Protein AF-A0A9W7MAY1-F1 (afdb_monomer_lite)

Foldseek 3Di:
DDDDVVVVVVVVVVVVVVPDPPDDQDEAEDEDAALAFCPDPVNVVVQVVCCVVSVHHGDYDDFPDGNVCSHPPDPVRSVVVVVD

Secondary structure (DSSP, 8-state):
----HHHHHHHHHHHHHHHS---PPPPEEEEPPTT--TTSHHHHHHHHHHHHHHTS-EEEE--SSHHHHHHHS-HHHHHHTTT-

Structure (mmCIF, N/CA/C/O backbone):
data_AF-A0A9W7MAY1-F1
#
_entry.id   AF-A0A9W7MAY1-F1
#
loop_
_atom_site.group_PDB
_atom_site.id
_atom_site.type_symbol
_atom_site.label_atom_id
_atom_site.label_alt_id
_atom_site.label_comp_id
_atom_site.label_asym_id
_atom_site.label_entity_id
_atom_site.label_seq_id
_atom_site.pdbx_PDB_ins_code
_atom_site.Cartn_x
_atom_site.Cartn_y
_atom_site.Cartn_z
_atom_site.occupancy
_atom_site.B_iso_or_equiv
_atom_site.auth_seq_id
_atom_site.auth_comp_id
_atom_site.auth_asym_id
_atom_site.auth_atom_id
_atom_site.pdbx_PDB_model_num
ATOM 1 N N . MET A 1 1 ? -32.117 6.405 50.062 1.00 48.78 1 MET A N 1
ATOM 2 C CA . MET A 1 1 ? -32.444 6.752 48.662 1.00 48.78 1 MET A CA 1
ATOM 3 C C . MET A 1 1 ? -32.045 5.566 47.794 1.00 48.78 1 MET A C 1
ATOM 5 O O . MET A 1 1 ? -30.857 5.308 47.669 1.00 48.78 1 MET A O 1
ATOM 9 N N . ALA A 1 2 ? -33.005 4.774 47.309 1.00 61.28 2 ALA A N 1
ATOM 10 C CA . ALA A 1 2 ? -32.714 3.648 46.423 1.00 61.28 2 ALA A CA 1
ATOM 11 C C . ALA A 1 2 ? -32.470 4.206 45.018 1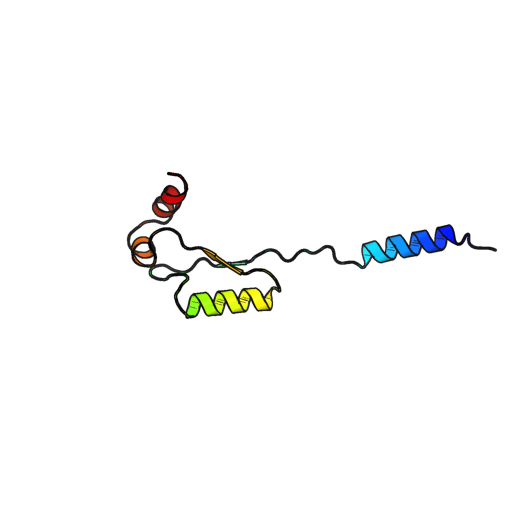.00 61.28 2 ALA A C 1
ATOM 13 O O . ALA A 1 2 ? -33.409 4.627 44.347 1.00 61.28 2 ALA A O 1
ATOM 14 N N . PHE A 1 3 ? -31.206 4.285 44.603 1.00 60.91 3 PHE A N 1
ATOM 15 C CA . PHE A 1 3 ? -30.885 4.607 43.216 1.00 60.91 3 PHE A CA 1
ATOM 16 C C . PHE A 1 3 ? -31.497 3.507 42.335 1.00 60.91 3 PHE A C 1
ATOM 18 O O . PHE A 1 3 ? -31.216 2.329 42.573 1.00 60.91 3 PHE A O 1
ATOM 25 N N . PRO A 1 4 ? -32.362 3.830 41.358 1.00 78.12 4 PRO A N 1
ATOM 26 C CA . PRO A 1 4 ? -32.979 2.804 40.530 1.00 78.12 4 PRO A CA 1
ATOM 27 C C . PRO A 1 4 ? -31.870 2.111 39.733 1.00 78.12 4 PRO A C 1
ATOM 29 O O . PRO A 1 4 ? -31.178 2.762 38.953 1.00 78.12 4 PRO A O 1
ATOM 32 N N . SER A 1 5 ? -31.673 0.799 39.922 1.00 82.06 5 SER A N 1
ATOM 33 C CA . SER A 1 5 ? -30.528 0.074 39.332 1.00 82.06 5 SER A CA 1
ATOM 34 C C . SER A 1 5 ? -30.456 0.192 37.805 1.00 82.06 5 SER A C 1
ATOM 36 O O . SER A 1 5 ? -29.375 0.119 37.227 1.00 82.06 5 SER A O 1
ATOM 38 N N . LYS A 1 6 ? -31.595 0.461 37.154 1.00 86.50 6 LYS A N 1
ATOM 39 C CA . LYS A 1 6 ? -31.690 0.739 35.717 1.00 86.50 6 LYS A CA 1
ATOM 40 C C . LYS A 1 6 ? -30.936 2.005 35.300 1.00 86.50 6 LYS A C 1
ATOM 42 O O . LYS A 1 6 ? -30.341 2.027 34.230 1.00 86.50 6 LYS A O 1
ATOM 47 N N . PHE A 1 7 ? -30.931 3.038 36.141 1.00 87.94 7 PHE A N 1
ATOM 48 C CA . PHE A 1 7 ? -30.200 4.277 35.876 1.00 87.94 7 PHE A CA 1
ATOM 49 C C . PHE A 1 7 ? -28.689 4.053 35.979 1.00 87.94 7 PHE A C 1
ATOM 51 O O . PHE A 1 7 ? -27.943 4.488 35.110 1.00 87.94 7 PHE A O 1
ATOM 58 N N . LEU A 1 8 ? -28.243 3.285 36.980 1.00 90.38 8 LEU A N 1
ATOM 59 C CA . LEU A 1 8 ? -26.838 2.888 37.104 1.00 90.38 8 LEU A CA 1
ATOM 60 C C . LEU A 1 8 ? -26.377 2.063 35.887 1.00 90.38 8 LEU A C 1
ATOM 62 O O . LEU A 1 8 ? -25.328 2.346 35.316 1.00 90.38 8 LEU A O 1
ATOM 66 N N . ALA A 1 9 ? -27.182 1.089 35.451 1.00 91.25 9 ALA A N 1
ATOM 67 C CA . ALA A 1 9 ? -26.887 0.276 34.270 1.00 91.25 9 ALA A CA 1
ATOM 68 C C . ALA A 1 9 ? -26.794 1.115 32.982 1.00 91.25 9 ALA A C 1
ATOM 70 O O . ALA A 1 9 ? -25.904 0.893 32.16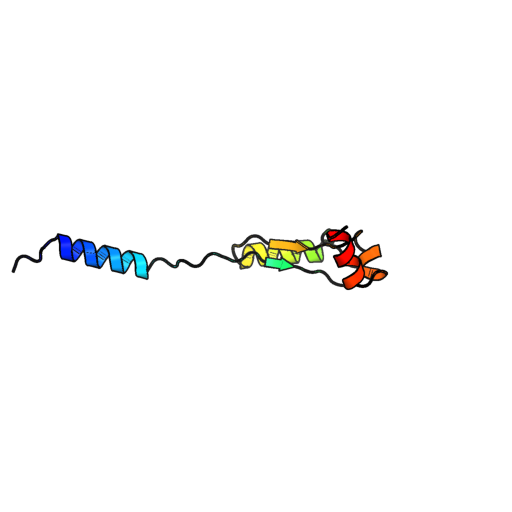4 1.00 91.25 9 ALA A O 1
ATOM 71 N N . PHE A 1 10 ? -27.672 2.109 32.819 1.00 92.00 10 PHE A N 1
ATOM 72 C CA . PHE A 1 10 ? -27.650 3.020 31.674 1.00 92.00 10 PHE A CA 1
ATOM 73 C C . PHE A 1 10 ? -26.381 3.884 31.634 1.00 92.00 10 PHE A C 1
ATOM 75 O O . PHE A 1 10 ? -25.758 4.014 30.583 1.00 92.00 10 PHE A O 1
ATOM 82 N N . ILE A 1 11 ? -25.952 4.420 32.781 1.00 93.06 11 ILE A N 1
ATOM 83 C CA . ILE A 1 11 ? -24.706 5.193 32.871 1.00 93.06 11 ILE A CA 1
ATOM 84 C C . ILE A 1 11 ? -23.491 4.318 32.541 1.00 93.06 11 ILE A C 1
ATOM 86 O O . ILE A 1 11 ? -22.635 4.739 31.769 1.00 93.06 11 ILE A O 1
ATOM 90 N N . LEU A 1 12 ? -23.436 3.083 33.052 1.00 92.81 12 LEU A N 1
ATOM 91 C CA . LEU A 1 12 ? -22.358 2.139 32.734 1.00 92.81 12 LEU A CA 1
ATOM 92 C C . LEU A 1 12 ? -22.306 1.797 31.238 1.00 92.81 12 LEU A C 1
ATOM 94 O O . LEU A 1 12 ? -21.220 1.702 30.672 1.00 92.81 12 LEU A O 1
ATOM 98 N N . PHE A 1 13 ? -23.463 1.662 30.588 1.00 91.88 13 PHE A N 1
ATOM 99 C CA . PHE A 1 13 ? -23.553 1.423 29.149 1.00 91.88 13 PHE A CA 1
ATOM 100 C C . PHE A 1 13 ? -23.025 2.605 28.323 1.00 91.88 13 PHE A C 1
ATOM 102 O O . PHE A 1 13 ? -22.231 2.404 27.406 1.00 91.88 13 PHE A O 1
ATOM 109 N N . LEU A 1 14 ? -23.400 3.841 28.673 1.00 91.62 14 LEU A N 1
ATOM 110 C CA . LEU A 1 14 ? -22.879 5.040 28.004 1.00 91.62 14 LEU A CA 1
ATOM 111 C C . LEU A 1 14 ? -21.365 5.175 28.184 1.00 91.62 14 LEU A C 1
ATOM 113 O O . LEU A 1 14 ? -20.650 5.432 27.218 1.00 91.62 14 LEU A O 1
ATOM 117 N N . VAL A 1 15 ? -20.874 4.940 29.401 1.00 92.31 15 VAL A N 1
ATOM 118 C CA . VAL A 1 15 ? -19.441 4.941 29.705 1.00 92.31 15 VAL A CA 1
ATOM 119 C C . VAL A 1 15 ? -18.718 3.894 28.848 1.00 92.31 15 VAL A C 1
ATOM 121 O O . VAL A 1 15 ? -17.739 4.228 28.187 1.00 92.31 15 VAL A O 1
ATOM 124 N N . PHE A 1 16 ? -19.241 2.671 28.741 1.00 88.31 16 PHE A N 1
ATOM 125 C CA . PHE A 1 16 ? -18.662 1.617 27.900 1.00 88.31 16 PHE A CA 1
ATOM 126 C C . PHE A 1 16 ? -18.559 2.006 26.412 1.00 88.31 16 PHE A C 1
ATOM 128 O O . PHE A 1 16 ? -17.528 1.758 25.784 1.00 88.31 16 PHE A O 1
ATOM 135 N N . ILE A 1 17 ? -19.579 2.674 25.861 1.00 86.81 17 ILE A N 1
ATOM 136 C CA . ILE A 1 17 ? -19.552 3.184 24.477 1.00 86.81 17 ILE A CA 1
ATOM 137 C C . ILE A 1 17 ? -18.496 4.282 24.308 1.00 86.81 17 ILE A C 1
ATOM 139 O O . ILE A 1 17 ? -17.803 4.315 23.300 1.00 86.81 17 ILE A O 1
ATOM 143 N N . THR A 1 18 ? -18.339 5.177 25.287 1.00 82.56 18 THR A N 1
ATOM 144 C CA . THR A 1 18 ? -17.353 6.269 25.180 1.00 82.56 18 THR A CA 1
ATOM 145 C C . THR A 1 18 ? -15.902 5.812 25.330 1.00 82.56 18 THR A C 1
ATOM 147 O O . THR A 1 18 ? -15.008 6.469 24.806 1.00 82.56 18 THR A O 1
ATOM 150 N N . ILE A 1 19 ? -15.652 4.704 26.039 1.00 82.06 19 ILE A N 1
ATOM 151 C CA . ILE A 1 19 ? -14.292 4.183 26.252 1.00 82.06 19 ILE A CA 1
ATOM 152 C C . ILE A 1 19 ? -13.866 3.250 25.112 1.00 82.06 19 ILE A C 1
ATOM 154 O O . ILE A 1 19 ? -12.675 3.012 24.942 1.00 82.06 19 ILE A O 1
ATOM 158 N N . THR A 1 20 ? -14.802 2.707 24.329 1.00 78.00 20 THR A N 1
ATOM 159 C CA . THR A 1 20 ? -14.468 1.828 23.203 1.00 78.00 20 THR A CA 1
ATOM 160 C C . THR A 1 20 ? -14.004 2.669 22.009 1.00 78.00 20 THR A C 1
ATOM 162 O O . THR A 1 20 ? -14.806 3.390 21.415 1.00 78.00 20 THR A O 1
ATOM 165 N N . PRO A 1 21 ? -12.711 2.625 21.629 1.00 73.56 21 PRO A N 1
ATOM 166 C CA . PRO A 1 21 ? -12.250 3.355 20.461 1.00 73.56 21 PRO A CA 1
ATOM 167 C C . PRO A 1 21 ? -12.826 2.689 19.205 1.00 73.56 21 PRO A C 1
ATOM 169 O O . PRO A 1 21 ? -12.433 1.584 18.844 1.00 73.56 21 PRO A O 1
ATOM 172 N N . PHE A 1 22 ? -13.739 3.372 18.514 1.00 71.25 22 PHE A N 1
ATOM 173 C CA . PHE A 1 22 ? -14.284 2.954 17.211 1.00 71.25 22 PHE A CA 1
ATOM 174 C C . PHE A 1 22 ? -13.341 3.276 16.038 1.00 71.25 22 PHE A C 1
ATOM 176 O O . PHE A 1 22 ? -13.776 3.513 14.911 1.00 71.25 22 PHE A O 1
ATOM 183 N N . SER A 1 23 ? -12.033 3.317 16.284 1.00 75.44 23 SER A N 1
ATOM 184 C CA . SER A 1 23 ? -11.063 3.577 15.227 1.00 75.44 23 SER A CA 1
ATOM 185 C C . SER A 1 23 ? -10.775 2.285 14.477 1.00 75.44 23 SER A C 1
ATOM 187 O O . SER A 1 23 ? -10.182 1.356 15.020 1.00 75.44 23 SER A O 1
ATOM 189 N N . HIS A 1 24 ? -11.181 2.236 13.212 1.00 76.50 24 HIS A N 1
ATOM 190 C CA . HIS A 1 24 ? -10.747 1.195 12.292 1.00 76.50 24 HIS A CA 1
ATOM 191 C C . HIS A 1 24 ? -9.418 1.601 11.657 1.00 76.50 24 HIS A C 1
ATOM 193 O O . HIS A 1 24 ? -9.284 2.715 11.147 1.00 76.50 24 HIS A O 1
ATOM 199 N N . SER A 1 25 ? -8.438 0.700 11.677 1.00 82.56 25 SER A N 1
ATOM 200 C CA . SER A 1 25 ? -7.179 0.912 10.968 1.00 82.56 25 SER A CA 1
ATOM 201 C C . SER A 1 25 ? -7.447 0.987 9.462 1.00 82.56 25 SER A C 1
ATOM 203 O O . SER A 1 25 ? -8.067 0.091 8.887 1.00 82.56 25 SER A O 1
ATOM 205 N N . ILE A 1 26 ? -7.005 2.070 8.822 1.00 86.62 26 ILE A N 1
ATOM 206 C CA . ILE A 1 26 ? -7.150 2.275 7.374 1.00 86.62 26 ILE A CA 1
ATOM 207 C C . ILE A 1 26 ? -6.033 1.493 6.668 1.00 86.62 26 ILE A C 1
ATOM 209 O O . ILE A 1 26 ? -4.903 1.487 7.167 1.00 86.62 26 ILE A O 1
ATOM 213 N N . PRO A 1 27 ? -6.309 0.773 5.567 1.00 93.00 27 PRO A N 1
ATOM 214 C CA . PRO A 1 27 ? -5.265 0.086 4.813 1.00 93.00 27 PRO A CA 1
ATOM 215 C C . PRO A 1 27 ? -4.216 1.068 4.278 1.00 93.00 27 PRO A C 1
ATOM 217 O O . PRO A 1 27 ? -4.529 2.210 3.948 1.00 93.00 27 PRO A O 1
ATOM 220 N N . VAL A 1 28 ? -2.971 0.606 4.174 1.00 94.00 28 VAL A N 1
ATOM 221 C CA . VAL A 1 28 ? -1.851 1.395 3.646 1.00 94.00 28 VAL A CA 1
ATOM 222 C C . VAL A 1 28 ? -1.578 0.976 2.206 1.00 94.00 28 VAL A C 1
ATOM 224 O O . VAL A 1 28 ? -1.506 -0.216 1.916 1.00 94.00 28 VAL A O 1
ATOM 227 N N . ILE A 1 29 ? -1.413 1.947 1.310 1.00 95.62 29 ILE A N 1
ATOM 228 C CA . ILE A 1 29 ? -1.072 1.711 -0.096 1.00 95.62 29 ILE A CA 1
ATOM 229 C C . ILE A 1 29 ? 0.324 2.277 -0.345 1.00 95.62 29 ILE A C 1
ATOM 231 O O . ILE A 1 29 ? 0.576 3.453 -0.086 1.00 95.62 29 ILE A O 1
ATOM 235 N N . VAL A 1 30 ? 1.224 1.430 -0.834 1.00 95.56 30 VAL A N 1
ATOM 236 C CA . VAL A 1 30 ? 2.571 1.801 -1.265 1.00 95.56 30 VAL A CA 1
ATOM 237 C C . VAL A 1 30 ? 2.574 1.929 -2.781 1.00 95.56 30 VAL A C 1
ATOM 239 O O . VAL A 1 30 ? 2.161 1.010 -3.483 1.00 95.56 30 VAL A O 1
ATOM 242 N N . ILE A 1 31 ? 3.065 3.066 -3.265 1.00 93.19 31 ILE A N 1
ATOM 243 C CA . ILE A 1 31 ? 3.345 3.314 -4.679 1.00 93.19 31 ILE A CA 1
ATOM 244 C C . ILE A 1 31 ? 4.866 3.363 -4.799 1.00 93.19 31 ILE A C 1
ATOM 246 O O . ILE A 1 31 ? 5.514 4.158 -4.112 1.00 93.19 31 ILE A O 1
ATOM 250 N N . HIS A 1 32 ? 5.437 2.459 -5.588 1.00 91.38 32 HIS A N 1
ATOM 251 C CA . HIS A 1 32 ? 6.882 2.388 -5.781 1.00 91.38 32 HIS A CA 1
ATOM 252 C C . HIS A 1 32 ? 7.378 3.495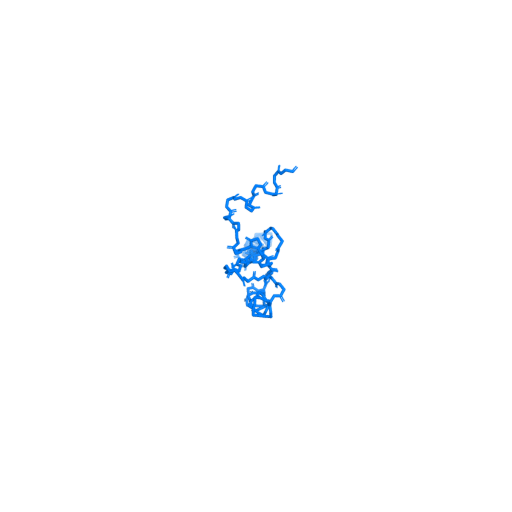 -6.724 1.00 91.38 32 HIS A C 1
ATOM 254 O O . HIS A 1 32 ? 6.599 4.216 -7.348 1.00 91.38 32 HIS A O 1
ATOM 260 N N . GLY A 1 33 ? 8.699 3.663 -6.793 1.00 86.75 33 GLY A N 1
ATOM 261 C CA . GLY A 1 33 ? 9.321 4.635 -7.688 1.00 86.75 33 GLY A CA 1
ATOM 262 C C . GLY A 1 33 ? 9.380 4.162 -9.142 1.00 86.75 33 GLY A C 1
ATOM 263 O O . GLY A 1 33 ? 9.101 3.008 -9.460 1.00 86.75 33 GLY A O 1
ATOM 264 N N . ILE A 1 34 ? 9.816 5.065 -10.017 1.00 84.50 34 ILE A N 1
ATOM 265 C CA . ILE A 1 34 ? 10.121 4.775 -11.423 1.00 84.50 34 ILE A CA 1
ATOM 266 C C . ILE A 1 34 ? 11.227 3.706 -11.515 1.00 84.50 34 ILE A C 1
ATOM 268 O O . ILE A 1 34 ? 12.223 3.787 -10.788 1.00 84.50 34 ILE A O 1
ATOM 272 N N . ARG A 1 35 ? 11.097 2.753 -12.452 1.00 86.19 35 ARG A N 1
ATOM 273 C CA . ARG A 1 35 ? 12.014 1.598 -12.625 1.00 86.19 35 ARG A CA 1
ATOM 274 C C . ARG A 1 35 ? 12.072 0.657 -11.423 1.00 86.19 35 ARG A C 1
ATOM 276 O O . ARG A 1 35 ? 13.087 -0.008 -11.198 1.00 86.19 35 ARG A O 1
ATOM 283 N N . ASP A 1 36 ? 11.015 0.636 -10.638 1.00 89.81 36 ASP A N 1
ATOM 284 C CA . ASP A 1 36 ? 10.845 -0.273 -9.517 1.00 89.81 36 ASP A CA 1
ATOM 285 C C . ASP A 1 36 ? 9.602 -1.136 -9.774 1.00 89.81 36 ASP A C 1
ATOM 287 O O . ASP A 1 36 ? 8.911 -0.928 -10.768 1.00 89.81 36 ASP A O 1
ATOM 291 N N . GLN A 1 37 ? 9.350 -2.116 -8.915 1.00 92.12 37 GLN A N 1
ATOM 292 C CA . GLN A 1 37 ? 8.149 -2.952 -8.968 1.00 92.12 37 GLN A CA 1
ATOM 293 C C . GLN A 1 37 ? 7.839 -3.492 -7.573 1.00 92.12 37 GLN A C 1
ATOM 295 O O . GLN A 1 37 ? 8.732 -3.684 -6.743 1.00 92.12 37 GLN A O 1
ATOM 300 N N . CYS A 1 38 ? 6.585 -3.830 -7.309 1.00 93.94 38 CYS A N 1
ATOM 301 C CA . CYS A 1 38 ? 6.116 -4.390 -6.045 1.00 93.94 38 CYS A CA 1
ATOM 302 C C . CYS A 1 38 ? 6.831 -5.690 -5.648 1.00 93.94 38 CYS A C 1
ATOM 304 O O . CYS A 1 38 ? 6.976 -5.986 -4.458 1.00 93.94 38 CYS A O 1
ATOM 306 N N . ALA A 1 39 ? 7.307 -6.465 -6.627 1.00 93.38 39 ALA A N 1
ATOM 307 C CA . ALA A 1 39 ? 8.076 -7.683 -6.380 1.00 93.38 39 ALA A CA 1
ATOM 308 C C . ALA A 1 39 ? 9.495 -7.407 -5.846 1.00 93.38 39 ALA A C 1
ATOM 310 O O . ALA A 1 39 ? 10.121 -8.311 -5.278 1.00 93.38 39 ALA A O 1
ATOM 311 N N . ASN A 1 40 ? 10.010 -6.179 -5.984 1.00 95.12 40 ASN A N 1
ATOM 312 C CA . ASN A 1 40 ? 11.340 -5.844 -5.497 1.00 95.12 40 ASN A CA 1
ATOM 313 C C . ASN A 1 40 ? 11.408 -5.930 -3.973 1.00 95.12 40 ASN A C 1
ATOM 315 O O . ASN A 1 40 ? 10.540 -5.469 -3.226 1.00 95.12 40 ASN A O 1
ATOM 319 N N . ARG A 1 41 ? 12.508 -6.520 -3.493 1.00 96.88 41 ARG A N 1
ATOM 320 C CA . ARG A 1 41 ? 12.704 -6.845 -2.075 1.00 96.88 41 ARG A CA 1
ATOM 321 C C . ARG A 1 41 ? 12.532 -5.632 -1.158 1.00 96.88 41 ARG A C 1
ATOM 323 O O . ARG A 1 41 ? 11.940 -5.776 -0.094 1.00 96.88 41 ARG A O 1
ATOM 330 N N . GLY A 1 42 ? 13.043 -4.468 -1.561 1.00 96.56 42 GLY A N 1
ATOM 331 C CA . GLY A 1 42 ? 12.937 -3.234 -0.779 1.00 96.56 42 GLY A CA 1
ATOM 332 C C . GLY A 1 42 ? 11.488 -2.781 -0.602 1.00 96.56 42 GLY A C 1
ATOM 333 O O . GLY A 1 42 ? 11.057 -2.545 0.526 1.00 96.56 42 GLY A O 1
ATOM 334 N N . VAL A 1 43 ? 10.716 -2.751 -1.692 1.00 96.69 43 VAL A N 1
ATOM 335 C CA . VAL A 1 43 ? 9.295 -2.368 -1.690 1.00 96.69 43 VAL A CA 1
ATOM 336 C C . VAL A 1 43 ? 8.470 -3.339 -0.848 1.00 96.69 43 VAL A C 1
ATOM 338 O O . VAL A 1 43 ? 7.662 -2.918 -0.014 1.00 96.69 43 VAL A O 1
ATOM 341 N N . LYS A 1 44 ? 8.728 -4.644 -0.982 1.00 97.00 44 LYS A N 1
ATOM 342 C CA . LYS A 1 44 ? 8.066 -5.673 -0.174 1.00 97.00 44 LYS A CA 1
ATOM 343 C C . LYS A 1 44 ? 8.351 -5.511 1.321 1.00 97.00 44 LYS A C 1
ATOM 345 O O . LYS A 1 44 ? 7.419 -5.481 2.119 1.00 97.00 44 LYS A O 1
ATOM 350 N N . GLN A 1 45 ? 9.620 -5.353 1.701 1.00 97.88 45 GLN A N 1
ATOM 351 C CA . GLN A 1 45 ? 10.014 -5.161 3.102 1.00 97.88 45 GLN A CA 1
ATOM 352 C C . GLN A 1 45 ? 9.430 -3.874 3.693 1.00 97.88 45 GLN A C 1
ATOM 354 O O . GLN A 1 45 ? 9.005 -3.861 4.846 1.00 97.88 45 GLN A O 1
ATOM 359 N N . PHE A 1 46 ? 9.367 -2.804 2.902 1.00 97.25 46 PHE A N 1
ATOM 360 C CA . PHE A 1 46 ? 8.745 -1.551 3.314 1.00 97.25 46 PHE A CA 1
ATOM 361 C C . PHE A 1 46 ? 7.229 -1.697 3.517 1.00 97.25 46 PHE A C 1
ATOM 363 O O . PHE A 1 46 ? 6.691 -1.247 4.529 1.00 97.25 46 PHE A O 1
ATOM 370 N N . THR A 1 47 ? 6.545 -2.399 2.611 1.00 97.56 47 THR A N 1
ATOM 371 C CA . THR A 1 47 ? 5.103 -2.680 2.721 1.00 97.56 47 THR A CA 1
ATOM 372 C C . THR A 1 47 ? 4.794 -3.552 3.943 1.00 97.56 47 THR A C 1
ATOM 374 O O . THR A 1 47 ? 3.856 -3.264 4.692 1.00 97.56 47 THR A O 1
ATOM 377 N N . GLU A 1 48 ? 5.603 -4.582 4.206 1.00 97.56 48 GLU A N 1
ATOM 378 C CA . GLU A 1 48 ? 5.498 -5.415 5.413 1.00 97.56 48 GLU A CA 1
ATOM 379 C C . GLU A 1 48 ? 5.745 -4.597 6.687 1.00 97.56 48 GLU A C 1
ATOM 381 O O . GLU A 1 48 ? 5.001 -4.727 7.661 1.00 97.56 48 GLU A O 1
ATOM 386 N N . PHE A 1 49 ? 6.743 -3.710 6.682 1.00 97.50 49 PHE A N 1
ATOM 387 C CA . PHE A 1 49 ? 7.005 -2.809 7.802 1.00 97.50 49 PHE A CA 1
ATOM 388 C C . PHE A 1 49 ? 5.790 -1.926 8.114 1.00 97.50 49 PHE A C 1
ATOM 390 O O . PHE A 1 49 ? 5.355 -1.880 9.263 1.00 97.50 49 PHE A O 1
ATOM 397 N N . LEU A 1 50 ? 5.199 -1.278 7.104 1.00 96.25 50 LEU A N 1
ATOM 398 C CA . LEU A 1 50 ? 4.020 -0.424 7.285 1.00 96.25 50 LEU A CA 1
ATOM 399 C C . LEU A 1 50 ? 2.788 -1.215 7.735 1.00 96.25 50 LEU A C 1
ATOM 401 O O . LEU A 1 50 ? 2.035 -0.738 8.584 1.00 96.25 50 LEU A O 1
ATOM 405 N N . THR A 1 51 ? 2.603 -2.429 7.215 1.00 96.06 51 THR A N 1
ATOM 406 C CA . THR A 1 51 ? 1.538 -3.355 7.642 1.00 96.06 51 THR A CA 1
ATOM 407 C C . THR A 1 51 ? 1.653 -3.645 9.139 1.00 96.06 51 THR A C 1
ATOM 409 O O . THR A 1 51 ? 0.701 -3.458 9.897 1.00 96.06 51 THR A O 1
ATOM 412 N N . ASN A 1 52 ? 2.850 -4.031 9.586 1.00 95.62 52 ASN A N 1
ATOM 413 C CA . ASN A 1 52 ? 3.106 -4.367 10.985 1.00 95.62 52 ASN A CA 1
ATOM 414 C C . ASN A 1 52 ? 3.015 -3.144 11.902 1.00 95.62 52 ASN A C 1
ATOM 416 O O . ASN A 1 52 ? 2.451 -3.230 12.988 1.00 95.62 52 ASN A O 1
ATOM 420 N N . PHE A 1 53 ? 3.544 -2.002 11.461 1.00 94.38 53 PHE A N 1
ATOM 421 C CA . PHE A 1 53 ? 3.534 -0.765 12.236 1.00 94.38 53 PHE A CA 1
ATOM 422 C C . PHE A 1 53 ? 2.120 -0.193 12.404 1.00 94.38 53 PHE A C 1
ATOM 424 O O . PHE A 1 53 ? 1.764 0.260 13.488 1.00 94.38 53 PHE A O 1
ATOM 431 N N . SER A 1 54 ? 1.303 -0.227 11.347 1.00 92.31 54 SER A N 1
ATOM 432 C CA . SER A 1 54 ? -0.069 0.302 11.373 1.00 92.31 54 SER A CA 1
ATOM 433 C C . SER A 1 54 ? -1.092 -0.660 11.984 1.00 92.31 54 SER A C 1
ATOM 435 O O . SER A 1 54 ? -2.209 -0.244 12.295 1.00 92.31 54 SER A O 1
ATOM 437 N N . GLY A 1 55 ? -0.753 -1.948 12.117 1.00 91.62 55 GLY A N 1
ATOM 438 C CA . GLY A 1 55 ? -1.721 -2.989 12.470 1.00 91.62 55 GLY A CA 1
ATOM 439 C C . GLY A 1 55 ? -2.853 -3.117 11.441 1.00 91.62 55 GLY A C 1
ATOM 440 O O . GLY A 1 55 ? -3.950 -3.559 11.780 1.00 91.62 55 GLY A O 1
ATOM 441 N N . SER A 1 56 ? -2.609 -2.679 10.204 1.00 93.38 56 SER A N 1
ATOM 442 C CA . SER A 1 56 ? -3.568 -2.638 9.102 1.00 93.38 56 SER A CA 1
ATOM 443 C C . SER A 1 56 ? -3.031 -3.391 7.895 1.00 93.38 56 SER A C 1
ATOM 445 O O . SER A 1 56 ? -1.830 -3.624 7.784 1.00 93.38 56 SER A O 1
ATOM 447 N N . LYS A 1 57 ? -3.905 -3.751 6.952 1.00 95.38 57 LYS A N 1
ATOM 448 C CA . LYS A 1 57 ? -3.469 -4.374 5.696 1.00 95.38 57 LYS A CA 1
ATOM 449 C C . LYS A 1 57 ? -2.650 -3.378 4.871 1.00 95.38 57 LYS A C 1
ATOM 451 O O . LYS A 1 57 ? -3.135 -2.285 4.586 1.00 95.38 57 LYS A O 1
ATOM 456 N N . GLY A 1 58 ? -1.449 -3.774 4.463 1.00 96.19 58 GLY A N 1
ATOM 457 C CA . GLY A 1 58 ? -0.657 -3.060 3.466 1.00 96.19 58 GLY A CA 1
ATOM 458 C C . GLY A 1 58 ? -0.796 -3.689 2.084 1.00 96.19 58 GLY A C 1
ATOM 459 O O . GLY A 1 58 ? -0.846 -4.912 1.951 1.00 96.19 58 GLY A O 1
ATOM 460 N N . TYR A 1 59 ? -0.834 -2.843 1.062 1.00 96.25 59 TYR A N 1
ATOM 461 C CA . TYR A 1 59 ? -0.843 -3.229 -0.343 1.00 96.25 59 TYR A CA 1
ATOM 462 C C . TYR A 1 59 ? 0.235 -2.451 -1.086 1.00 96.25 59 TYR A C 1
ATOM 464 O O . TYR A 1 59 ? 0.507 -1.297 -0.758 1.00 96.25 59 TYR A O 1
ATOM 472 N N . CYS A 1 60 ? 0.816 -3.075 -2.101 1.00 95.31 60 CYS A N 1
ATOM 473 C CA . CYS A 1 60 ? 1.627 -2.381 -3.087 1.00 95.31 60 CYS A CA 1
ATOM 474 C C . CYS A 1 60 ? 0.817 -2.277 -4.378 1.00 95.31 60 CYS A C 1
ATOM 476 O O . CYS A 1 60 ? 0.228 -3.272 -4.806 1.00 95.31 60 CYS A O 1
ATOM 478 N N . LEU A 1 61 ? 0.732 -1.070 -4.930 1.00 91.75 61 LEU A N 1
ATOM 479 C CA . LEU A 1 61 ? 0.041 -0.797 -6.181 1.00 91.75 61 LEU A CA 1
ATOM 480 C C . LEU A 1 61 ? 1.053 -0.851 -7.326 1.00 91.75 61 LEU A C 1
ATOM 482 O O . LEU A 1 61 ? 1.997 -0.066 -7.337 1.00 91.75 61 LEU A O 1
ATOM 486 N N . GLU A 1 62 ? 0.812 -1.760 -8.267 1.00 88.75 62 GLU A N 1
ATOM 487 C CA . GLU A 1 62 ? 1.520 -1.868 -9.544 1.00 88.75 62 GLU A CA 1
ATOM 488 C C . GLU A 1 62 ? 0.531 -1.506 -10.656 1.00 88.75 62 GLU A C 1
ATOM 490 O O . GLU A 1 62 ? -0.622 -1.952 -10.617 1.00 88.75 62 GLU A O 1
ATOM 495 N N . ILE A 1 63 ? 0.960 -0.698 -11.624 1.00 83.62 63 ILE A N 1
ATOM 496 C CA . ILE A 1 63 ? 0.152 -0.311 -12.783 1.00 83.62 63 ILE A CA 1
ATOM 497 C C . ILE A 1 63 ? 0.984 -0.584 -14.038 1.00 83.62 63 ILE A C 1
ATOM 499 O O . ILE A 1 63 ? 2.135 -0.165 -14.109 1.00 83.62 63 ILE A O 1
ATOM 503 N N . GLY A 1 64 ? 0.404 -1.286 -15.014 1.00 78.38 64 GLY A N 1
ATOM 504 C CA . GLY A 1 64 ? 1.130 -1.752 -16.199 1.00 78.38 64 GLY A CA 1
ATOM 505 C C . GLY A 1 64 ? 1.970 -3.012 -15.951 1.00 78.38 64 GLY A C 1
ATOM 506 O O . GLY A 1 64 ? 1.773 -3.730 -14.967 1.00 78.38 64 GLY A O 1
ATOM 507 N N . ASP A 1 65 ? 2.877 -3.297 -16.884 1.00 80.69 65 ASP A N 1
ATOM 508 C CA . ASP A 1 65 ? 3.777 -4.452 -16.902 1.00 80.69 65 ASP A CA 1
ATOM 509 C C . ASP A 1 65 ? 5.132 -4.133 -16.243 1.00 80.69 65 ASP A C 1
ATOM 511 O O . ASP A 1 65 ? 6.142 -3.807 -16.884 1.00 80.69 65 ASP A O 1
ATOM 515 N N . GLU A 1 66 ? 5.124 -4.225 -14.913 1.00 82.06 66 GLU A N 1
ATOM 516 C CA . GLU A 1 66 ? 6.293 -4.135 -14.037 1.00 82.06 66 GLU A CA 1
ATOM 517 C C . GLU A 1 66 ? 7.199 -2.910 -14.331 1.00 82.06 66 GLU A C 1
ATOM 519 O O . GLU A 1 66 ? 6.773 -1.769 -14.540 1.00 82.06 66 GLU A O 1
ATOM 524 N N . THR A 1 67 ? 8.513 -3.142 -14.351 1.00 83.69 67 THR A N 1
ATOM 525 C CA . THR A 1 67 ? 9.542 -2.109 -14.474 1.00 83.69 67 THR A CA 1
ATOM 526 C C . THR A 1 67 ? 9.605 -1.437 -15.844 1.00 83.69 67 THR A C 1
ATOM 528 O O . THR A 1 67 ? 10.108 -0.312 -15.921 1.00 83.69 67 THR A O 1
ATOM 531 N N . TRP A 1 68 ? 9.143 -2.090 -16.918 1.00 82.12 68 TRP A N 1
ATOM 532 C CA . TRP A 1 68 ? 9.190 -1.525 -18.272 1.00 82.12 68 TRP A CA 1
ATOM 533 C C . TRP A 1 68 ? 8.165 -0.411 -18.431 1.00 82.12 68 TRP A C 1
ATOM 535 O O . TRP A 1 68 ? 8.538 0.706 -18.801 1.00 82.12 68 TRP A O 1
ATOM 545 N N . ASP A 1 69 ? 6.913 -0.672 -18.069 1.00 80.06 69 ASP A N 1
ATOM 546 C CA . ASP A 1 69 ? 5.864 0.343 -18.141 1.00 80.06 69 ASP A CA 1
ATOM 547 C C . ASP A 1 69 ? 6.151 1.481 -17.159 1.00 80.06 69 ASP A C 1
ATOM 549 O O . ASP A 1 69 ? 6.118 2.648 -17.551 1.00 80.06 69 ASP A O 1
ATOM 553 N N . SER A 1 70 ? 6.605 1.159 -15.941 1.00 79.19 70 SER A N 1
ATOM 554 C CA . SER A 1 70 ? 7.058 2.150 -14.953 1.00 79.19 70 SER A CA 1
ATOM 555 C C . SER A 1 70 ? 8.140 3.109 -15.482 1.00 79.19 70 SER A C 1
ATOM 557 O O . SER A 1 70 ? 8.246 4.243 -15.009 1.00 79.19 70 SER A O 1
ATOM 559 N N . TRP A 1 71 ? 8.974 2.679 -16.437 1.00 81.69 71 TRP A N 1
ATOM 560 C CA . TRP A 1 71 ? 10.066 3.493 -16.982 1.00 81.69 71 TRP A CA 1
ATOM 561 C C . TRP A 1 71 ? 9.703 4.249 -18.261 1.00 81.69 71 TRP A C 1
ATOM 563 O O . TRP A 1 71 ? 10.155 5.381 -18.445 1.00 81.69 71 TRP A O 1
ATOM 573 N N . PHE A 1 72 ? 8.961 3.615 -19.170 1.00 85.94 72 PHE A N 1
ATOM 574 C CA . PHE A 1 72 ? 8.761 4.123 -20.530 1.00 85.94 72 PHE A CA 1
ATOM 575 C C . PHE A 1 72 ? 7.358 4.673 -20.787 1.00 85.94 72 PHE A C 1
ATOM 577 O O . PHE A 1 72 ? 7.178 5.369 -21.785 1.00 85.94 72 PHE A O 1
ATOM 584 N N . MET A 1 73 ? 6.398 4.403 -19.903 1.00 85.12 73 MET A N 1
ATOM 585 C CA . MET A 1 73 ? 5.021 4.865 -20.029 1.00 85.12 73 MET A CA 1
ATOM 586 C C . MET A 1 73 ? 4.716 5.920 -18.953 1.00 85.12 73 MET A C 1
ATOM 588 O O . MET A 1 73 ? 4.992 5.682 -17.777 1.00 85.12 73 MET A O 1
ATOM 592 N N . PRO A 1 74 ? 4.160 7.093 -19.299 1.00 86.12 74 PRO A N 1
ATOM 593 C CA . PRO A 1 74 ? 3.644 8.052 -18.321 1.00 86.12 74 PRO A CA 1
ATOM 594 C C . PRO A 1 74 ? 2.552 7.445 -17.429 1.00 86.12 74 PRO A C 1
ATOM 596 O O . PRO A 1 74 ? 1.780 6.599 -17.875 1.00 86.12 74 PRO A O 1
ATOM 599 N N . LEU A 1 75 ? 2.445 7.903 -16.177 1.00 81.38 75 LEU A N 1
ATOM 600 C CA . LEU A 1 75 ? 1.474 7.365 -15.214 1.00 81.38 75 LEU A CA 1
ATOM 601 C C . LEU A 1 75 ? 0.026 7.526 -15.700 1.00 81.38 75 LEU A C 1
ATOM 603 O O . LEU A 1 75 ? 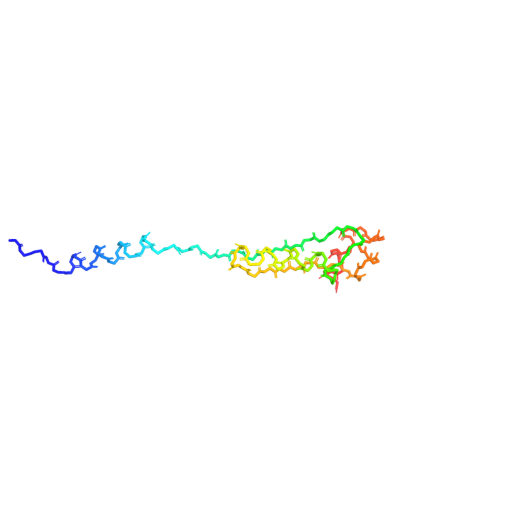-0.798 6.651 -15.460 1.00 81.38 75 LEU A O 1
A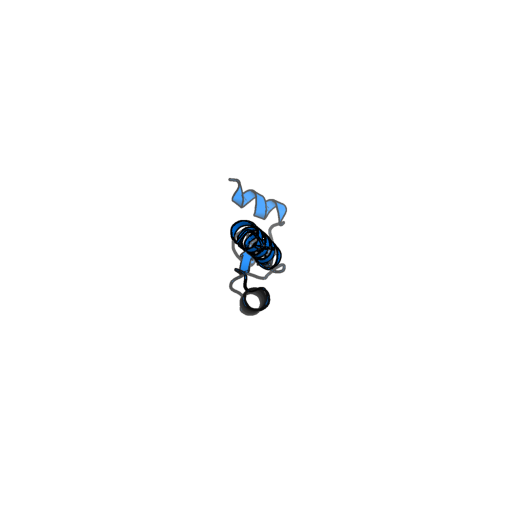TOM 607 N N . GLU A 1 76 ? -0.290 8.624 -16.386 1.00 85.81 76 GLU A N 1
ATOM 608 C CA . GLU A 1 76 ? -1.612 8.850 -16.970 1.00 85.81 76 GLU A CA 1
ATOM 609 C C . GLU A 1 76 ? -1.970 7.757 -17.987 1.00 85.81 76 GLU A C 1
ATOM 611 O O . GLU A 1 76 ? -3.061 7.196 -17.913 1.00 85.81 76 GLU A O 1
ATOM 616 N N . GLU A 1 77 ? -1.029 7.393 -18.864 1.00 84.88 77 GLU A N 1
ATOM 617 C CA . GLU A 1 77 ? -1.201 6.310 -19.843 1.00 84.88 77 GLU A CA 1
ATOM 618 C C . GLU A 1 77 ? -1.296 4.939 -19.152 1.00 84.88 77 GLU A C 1
ATOM 620 O O . GLU A 1 77 ? -2.130 4.115 -19.521 1.00 84.88 77 GLU A O 1
ATOM 625 N N . GLN A 1 78 ? -0.518 4.710 -18.087 1.00 79.50 78 GLN A N 1
ATOM 626 C CA . GLN A 1 78 ? -0.611 3.479 -17.291 1.00 79.50 78 GLN A CA 1
ATOM 627 C C . GLN A 1 78 ? -1.991 3.335 -16.624 1.00 79.50 78 GLN A C 1
ATOM 629 O O . GLN A 1 78 ? -2.551 2.241 -16.572 1.00 79.50 78 GLN A O 1
ATOM 634 N N . VAL A 1 79 ? -2.564 4.429 -16.112 1.00 83.75 79 VAL A N 1
ATOM 635 C CA . VAL A 1 79 ? -3.888 4.422 -15.467 1.00 83.75 79 VAL A CA 1
ATOM 636 C C . VAL A 1 79 ? -5.006 4.157 -16.479 1.00 83.75 79 VAL A C 1
ATOM 638 O O . VAL A 1 79 ? -5.985 3.496 -16.127 1.00 83.75 79 VAL A O 1
ATOM 641 N N . GLU A 1 80 ? -4.868 4.603 -17.730 1.00 84.56 80 GLU A N 1
ATOM 642 C CA . GLU A 1 80 ? -5.849 4.318 -18.788 1.00 84.56 80 GLU A CA 1
ATOM 643 C C . GLU A 1 80 ? -6.011 2.811 -19.051 1.00 84.56 80 GLU A C 1
ATOM 645 O O . GLU A 1 80 ? -7.138 2.367 -19.293 1.00 84.56 80 GLU A O 1
ATOM 650 N N . LEU A 1 81 ? -4.950 2.008 -18.876 1.00 79.38 81 LEU A N 1
ATOM 651 C CA . LEU A 1 81 ? -4.992 0.540 -19.011 1.00 79.38 81 LEU A CA 1
ATOM 652 C C . LEU A 1 81 ? -5.977 -0.138 -18.044 1.00 79.38 81 LEU A C 1
ATOM 654 O O . LEU A 1 81 ? -6.432 -1.248 -18.303 1.00 79.38 81 LEU A O 1
ATOM 658 N N . LEU A 1 82 ? -6.320 0.507 -16.925 1.00 74.00 82 LEU A N 1
ATOM 659 C CA . LEU A 1 82 ? -7.298 -0.018 -15.963 1.00 74.00 82 LEU A CA 1
ATOM 660 C C . LEU A 1 82 ? -8.754 0.225 -16.392 1.00 74.00 82 LEU A C 1
ATOM 662 O O . LEU A 1 82 ? -9.671 -0.305 -15.762 1.00 74.00 82 LEU A O 1
ATOM 666 N N . THR A 1 83 ? -8.981 1.054 -17.414 1.00 65.50 83 THR A N 1
ATOM 667 C CA . THR A 1 83 ? -10.319 1.508 -17.835 1.00 65.50 83 THR A CA 1
ATOM 668 C C . THR A 1 83 ? -10.772 0.978 -19.197 1.00 65.50 83 THR A C 1
ATOM 670 O O . THR A 1 83 ? -11.923 1.209 -19.575 1.00 65.50 83 THR A O 1
ATOM 673 N N . THR A 1 84 ? -9.903 0.256 -19.907 1.00 52.78 84 THR A N 1
ATOM 674 C CA . THR A 1 84 ? -10.176 -0.410 -21.194 1.00 52.78 84 THR A CA 1
ATOM 675 C C . THR A 1 84 ? -10.485 -1.888 -21.017 1.00 52.78 84 THR A C 1
ATOM 677 O O . THR A 1 84 ? -11.436 -2.371 -21.671 1.00 52.78 84 THR A O 1
#

pLDDT: mean 86.52, std 9.97, range [48.78, 97.88]

Sequence (84 aa):
MAFPSKFLAFILFLVFITITPFSHSIPVIVIHGIRDQCANRGVKQFTEFLTNFSGSKGYCLEIGDETWDSWFMPLEEQVELLTT

Organism: Hibiscus trionum (NCBI:txid183268)

Radius of gyration: 23.78 Å; chains: 1; bou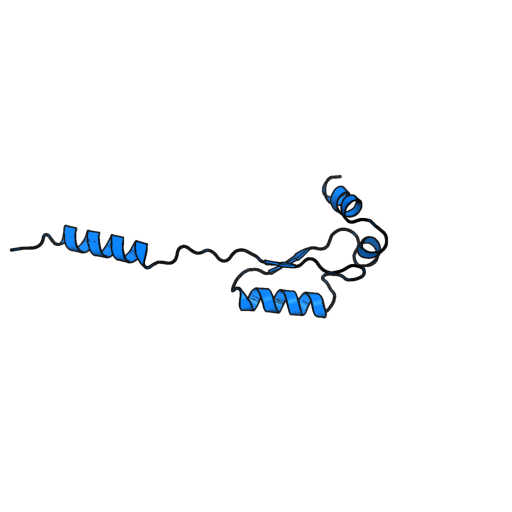nding box: 46×16×70 Å

InterPro domains:
  IPR029058 Alpha/Beta hydrolase fold [G3DSA:3.40.50.1820] (19-84)
  IPR029058 Alpha/Beta hydrolase fold [SSF53474] (23-82)